Protein AF-A0A2V7E6E5-F1 (afdb_monomer_lite)

pLDDT: mean 86.95, std 13.95, range [40.5, 96.56]

Radius of gyration: 14.5 Å; chains: 1; bounding box: 22×41×42 Å

Sequence (70 aa):
MSRPTDDWWADVERDFLACLDGDGRASVVTIARRLKMSEDAAGSLSAMLAREGKVRIRIVERGRRGDEAA

Secondary structure (DSSP, 8-state):
---HHHHHHHHHHHHHHHTTTTTS---HHHHHHHTTS-HHHHHHHHHHHHHTTSS----------S----

Foldseek 3Di:
DDDPVNVVVVVLVVQLQVLCPDVNDDDLVSSCVSSVHDSVVSVVVQVVCVVVVNHPDDDDDDDPPPDPDD

Structure (mmCIF, N/CA/C/O backbone):
data_AF-A0A2V7E6E5-F1
#
_entry.id   AF-A0A2V7E6E5-F1
#
loop_
_atom_site.group_PDB
_atom_site.id
_atom_site.type_symbol
_atom_site.label_atom_id
_atom_site.label_alt_id
_atom_site.label_comp_id
_atom_site.label_asym_id
_atom_site.label_entity_id
_atom_site.label_seq_id
_atom_site.pdbx_PDB_ins_code
_atom_site.Cartn_x
_atom_site.Cartn_y
_atom_site.Cartn_z
_atom_site.occupancy
_atom_site.B_iso_or_equiv
_atom_site.auth_seq_id
_atom_site.auth_comp_id
_atom_site.auth_asym_id
_atom_site.auth_atom_id
_atom_site.pdbx_PDB_model_num
ATOM 1 N N . MET A 1 1 ? 1.678 -11.033 -26.226 1.00 51.03 1 MET A N 1
ATOM 2 C CA . MET A 1 1 ? 2.932 -11.052 -25.451 1.00 51.03 1 MET A CA 1
ATOM 3 C C . MET A 1 1 ? 2.957 -9.767 -24.650 1.00 51.03 1 MET A C 1
ATOM 5 O O . MET A 1 1 ? 2.929 -8.714 -25.281 1.00 51.03 1 MET A O 1
ATOM 9 N N . SER A 1 2 ? 2.878 -9.843 -23.321 1.00 60.09 2 SER A N 1
ATOM 10 C CA . SER A 1 2 ? 3.025 -8.662 -22.460 1.00 60.09 2 SER A CA 1
ATOM 11 C C . SER A 1 2 ? 4.429 -8.096 -22.628 1.00 60.09 2 SER A C 1
ATOM 13 O O . SER A 1 2 ? 5.374 -8.849 -22.888 1.00 60.09 2 SER A O 1
ATOM 15 N N . ARG A 1 3 ? 4.571 -6.770 -22.595 1.00 62.03 3 ARG A N 1
ATOM 16 C CA . ARG A 1 3 ? 5.903 -6.166 -22.652 1.00 62.03 3 ARG A CA 1
ATOM 17 C C . ARG A 1 3 ? 6.612 -6.440 -21.323 1.00 62.03 3 ARG A C 1
ATOM 19 O O . ARG A 1 3 ? 5.941 -6.466 -20.298 1.00 62.03 3 ARG A O 1
ATOM 26 N N . PRO A 1 4 ? 7.951 -6.542 -21.302 1.00 66.94 4 PRO A N 1
ATOM 27 C CA . PRO A 1 4 ? 8.704 -6.714 -20.055 1.00 66.94 4 PRO A CA 1
ATOM 28 C C . PRO A 1 4 ? 8.357 -5.678 -18.968 1.00 66.94 4 PRO A C 1
ATOM 30 O O . PRO A 1 4 ? 8.443 -5.960 -17.778 1.00 66.94 4 PRO A O 1
ATOM 33 N N . THR A 1 5 ? 7.938 -4.474 -19.370 1.00 71.44 5 THR A N 1
ATOM 34 C CA . THR A 1 5 ? 7.453 -3.413 -18.479 1.00 71.44 5 THR A CA 1
ATOM 35 C C . THR A 1 5 ? 6.084 -3.692 -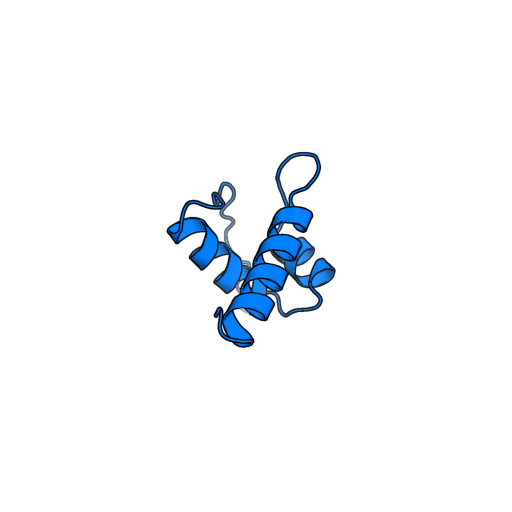17.859 1.00 71.44 5 THR A C 1
ATOM 37 O O . THR A 1 5 ? 5.855 -3.264 -16.732 1.00 71.44 5 THR A O 1
ATOM 40 N N . ASP A 1 6 ? 5.190 -4.391 -18.563 1.00 76.81 6 ASP A N 1
ATOM 41 C CA . ASP A 1 6 ? 3.869 -4.767 -18.044 1.00 76.81 6 ASP A CA 1
ATOM 42 C C . ASP A 1 6 ? 4.018 -5.819 -16.934 1.00 76.81 6 ASP A C 1
ATOM 44 O O . ASP A 1 6 ? 3.323 -5.753 -15.921 1.00 76.81 6 ASP A O 1
ATOM 48 N N . ASP A 1 7 ? 4.975 -6.738 -17.094 1.00 82.31 7 ASP A N 1
ATOM 49 C CA . ASP A 1 7 ? 5.280 -7.771 -16.099 1.00 82.31 7 ASP A CA 1
ATOM 50 C C . ASP A 1 7 ? 5.892 -7.152 -14.831 1.00 82.31 7 ASP A C 1
ATOM 52 O O . ASP A 1 7 ? 5.439 -7.423 -13.720 1.00 82.31 7 ASP A O 1
ATOM 56 N N . TRP A 1 8 ? 6.849 -6.228 -14.992 1.00 85.25 8 TRP A N 1
ATOM 57 C CA . TRP A 1 8 ? 7.413 -5.471 -13.868 1.00 85.25 8 TRP A CA 1
ATOM 58 C C . TRP A 1 8 ? 6.353 -4.643 -13.129 1.00 85.25 8 TRP A C 1
ATOM 60 O O . TRP A 1 8 ? 6.362 -4.555 -11.902 1.00 85.25 8 TRP A O 1
ATOM 70 N N . TRP A 1 9 ? 5.418 -4.038 -13.863 1.00 88.75 9 TRP A N 1
ATOM 71 C CA . TRP A 1 9 ? 4.348 -3.252 -13.261 1.00 88.75 9 TRP A CA 1
ATOM 72 C C . TRP A 1 9 ? 3.355 -4.110 -12.472 1.00 88.75 9 TRP A C 1
ATOM 74 O O . TRP A 1 9 ? 2.951 -3.734 -11.370 1.00 88.75 9 TRP A O 1
ATOM 84 N N . ALA A 1 10 ? 3.009 -5.286 -13.000 1.00 91.00 10 ALA A N 1
ATOM 85 C CA . ALA A 1 10 ? 2.175 -6.254 -12.299 1.00 91.00 10 ALA A CA 1
ATOM 86 C C . ALA A 1 10 ? 2.825 -6.732 -10.989 1.00 91.00 10 ALA A C 1
ATOM 88 O O . ALA A 1 10 ? 2.126 -6.909 -9.989 1.00 91.00 10 ALA A O 1
ATOM 89 N N . ASP A 1 11 ? 4.152 -6.890 -10.966 1.00 93.31 11 ASP A N 1
ATOM 90 C CA . ASP A 1 11 ? 4.895 -7.220 -9.747 1.00 93.31 11 ASP A CA 1
ATOM 91 C C . ASP A 1 11 ? 4.800 -6.104 -8.697 1.00 93.31 11 ASP A C 1
ATOM 93 O O . ASP A 1 11 ? 4.473 -6.377 -7.542 1.00 93.31 11 ASP A O 1
ATOM 97 N N . VAL A 1 12 ? 5.010 -4.844 -9.097 1.00 93.44 12 VAL A N 1
ATOM 98 C CA . VAL A 1 12 ? 4.899 -3.682 -8.195 1.00 93.44 12 VAL A CA 1
ATOM 99 C C . VAL A 1 12 ? 3.490 -3.560 -7.615 1.00 93.44 12 VAL A C 1
ATOM 101 O O . VAL A 1 12 ? 3.330 -3.318 -6.418 1.00 93.44 12 VAL A O 1
ATOM 104 N N . GLU A 1 13 ? 2.463 -3.738 -8.444 1.00 94.94 13 GLU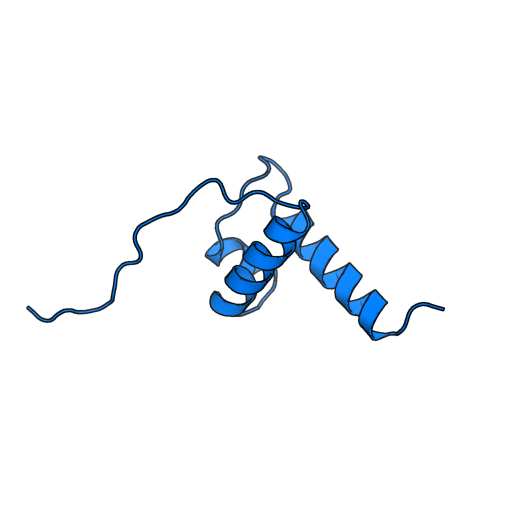 A N 1
ATOM 105 C CA . GLU A 1 13 ? 1.071 -3.712 -7.997 1.00 94.94 13 GLU A CA 1
ATOM 106 C C . GLU A 1 13 ? 0.766 -4.838 -7.007 1.00 94.94 13 GLU A C 1
ATOM 108 O O . GLU A 1 13 ? 0.166 -4.592 -5.958 1.00 94.94 13 GLU A O 1
ATOM 113 N N . ARG A 1 14 ? 1.201 -6.066 -7.307 1.00 95.44 14 ARG A N 1
ATOM 114 C CA . ARG A 1 14 ? 1.024 -7.211 -6.409 1.00 95.44 14 ARG A CA 1
ATOM 115 C C . ARG A 1 14 ? 1.689 -6.954 -5.060 1.00 95.44 14 ARG A C 1
ATOM 117 O O . ARG A 1 14 ? 1.054 -7.153 -4.027 1.00 95.44 14 ARG A O 1
ATOM 124 N N . ASP A 1 15 ? 2.937 -6.500 -5.063 1.00 95.62 15 ASP A N 1
ATOM 125 C CA . ASP A 1 15 ? 3.693 -6.251 -3.837 1.00 95.62 15 ASP A CA 1
ATOM 126 C C . ASP A 1 15 ? 3.065 -5.102 -3.024 1.00 95.62 15 ASP A C 1
ATOM 128 O O . ASP A 1 15 ? 3.027 -5.145 -1.789 1.00 95.62 15 ASP A O 1
ATOM 132 N N . PHE A 1 16 ? 2.495 -4.096 -3.700 1.00 95.75 16 PHE A N 1
ATOM 133 C CA . PHE A 1 16 ? 1.705 -3.050 -3.051 1.00 95.75 16 PHE A CA 1
ATOM 134 C C . PHE A 1 16 ? 0.462 -3.621 -2.366 1.00 95.75 16 PHE A C 1
ATOM 136 O O . PHE A 1 16 ? 0.205 -3.304 -1.205 1.00 95.75 16 PHE A O 1
ATOM 143 N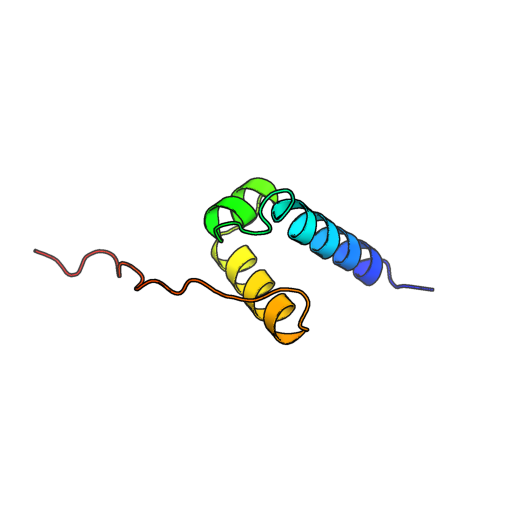 N . LEU A 1 17 ? -0.313 -4.465 -3.052 1.00 95.00 17 LEU A N 1
ATOM 144 C CA . LEU A 1 17 ? -1.517 -5.068 -2.477 1.00 95.00 17 LEU A CA 1
ATOM 145 C C . LEU A 1 17 ? -1.182 -5.996 -1.303 1.00 95.00 17 LEU A C 1
ATOM 147 O O . LEU A 1 17 ? -1.886 -5.958 -0.297 1.00 95.00 17 LEU A O 1
ATOM 151 N N . ALA A 1 18 ? -0.061 -6.717 -1.364 1.00 95.50 18 ALA A N 1
ATOM 152 C CA . ALA A 1 18 ? 0.445 -7.517 -0.247 1.00 95.50 18 ALA A CA 1
ATOM 153 C C . ALA A 1 18 ? 0.796 -6.660 0.986 1.00 95.50 18 ALA A C 1
ATOM 155 O O . ALA A 1 18 ? 0.728 -7.116 2.128 1.00 95.50 18 ALA A O 1
ATOM 156 N N . CYS A 1 19 ? 1.114 -5.369 0.808 1.00 94.38 19 CYS A N 1
ATOM 157 C CA . CYS A 1 19 ? 1.287 -4.466 1.948 1.00 94.38 19 CYS A CA 1
ATOM 158 C C . CYS A 1 19 ? -0.015 -4.224 2.727 1.00 94.38 19 CYS A C 1
ATOM 160 O O . CYS A 1 19 ? 0.062 -3.737 3.856 1.00 94.38 19 CYS A O 1
ATOM 162 N N . LEU A 1 20 ? -1.174 -4.544 2.149 1.00 93.50 20 LEU A N 1
ATOM 163 C CA . LEU A 1 20 ? -2.493 -4.426 2.770 1.00 93.50 20 LEU A CA 1
ATOM 164 C C . LEU A 1 20 ? -2.999 -5.758 3.346 1.00 93.50 20 LEU A C 1
ATOM 166 O O . LEU A 1 20 ? -4.118 -5.799 3.857 1.00 93.50 20 LEU A O 1
ATOM 170 N N . ASP A 1 21 ? -2.203 -6.830 3.292 1.00 89.62 21 ASP A N 1
ATOM 171 C CA . ASP A 1 21 ? -2.569 -8.113 3.892 1.00 89.62 21 ASP A CA 1
ATOM 172 C C . ASP A 1 21 ? -2.851 -7.968 5.398 1.00 89.62 21 ASP A C 1
ATOM 174 O O . ASP A 1 21 ? -2.192 -7.209 6.114 1.00 89.62 21 ASP A O 1
ATOM 178 N N . GLY A 1 22 ? -3.841 -8.716 5.893 1.00 87.69 22 GLY A N 1
ATOM 179 C CA . GLY A 1 22 ? -4.315 -8.632 7.275 1.00 87.69 22 GLY A CA 1
ATOM 180 C C . GLY A 1 22 ? -5.600 -7.814 7.399 1.00 87.69 22 GLY A C 1
ATOM 181 O O . GLY A 1 22 ? -6.666 -8.268 6.993 1.00 87.69 22 GLY A O 1
ATOM 182 N N . ASP A 1 23 ? -5.522 -6.624 7.994 1.00 86.25 23 ASP A N 1
ATOM 183 C CA . ASP A 1 23 ? -6.679 -5.758 8.270 1.00 86.25 23 ASP A CA 1
ATOM 184 C C . ASP A 1 23 ? -7.100 -4.873 7.077 1.00 86.25 23 ASP A C 1
ATOM 186 O O . ASP A 1 23 ? -8.055 -4.091 7.178 1.00 86.25 23 ASP A O 1
ATOM 190 N N . GLY A 1 24 ? -6.415 -5.000 5.935 1.00 89.31 24 GLY A N 1
ATOM 191 C CA . GLY A 1 24 ? -6.721 -4.269 4.707 1.00 89.31 24 GLY A CA 1
ATOM 192 C C . GLY A 1 24 ? -6.244 -2.818 4.716 1.00 89.31 24 GLY A C 1
ATOM 193 O O . GLY A 1 24 ? -6.719 -2.025 3.896 1.00 89.31 24 GLY A O 1
ATOM 194 N N . ARG A 1 25 ? -5.388 -2.416 5.668 1.00 92.44 25 ARG A N 1
ATOM 195 C CA . ARG A 1 25 ? -5.000 -1.012 5.860 1.00 92.44 25 ARG A CA 1
ATOM 196 C C . ARG A 1 25 ? -3.504 -0.878 6.112 1.00 92.44 25 ARG A C 1
ATOM 198 O O . ARG A 1 25 ? -2.922 -1.554 6.945 1.00 92.44 25 ARG A O 1
ATOM 205 N N . ALA A 1 26 ? -2.886 0.086 5.443 1.00 93.94 26 ALA A N 1
ATOM 206 C CA . ALA A 1 26 ? -1.522 0.499 5.737 1.00 93.94 26 ALA A CA 1
ATOM 207 C C . ALA A 1 26 ? -1.374 2.006 5.526 1.00 93.94 26 ALA A C 1
ATOM 209 O O . ALA A 1 26 ? -2.028 2.595 4.664 1.00 93.94 26 ALA A O 1
ATOM 210 N N . SER A 1 27 ? -0.506 2.635 6.317 1.00 92.94 27 SER A N 1
ATOM 211 C CA . SER A 1 27 ? -0.102 4.020 6.077 1.00 92.94 27 SER A CA 1
ATOM 212 C C . SER A 1 27 ? 0.871 4.102 4.898 1.00 92.94 27 SER A C 1
ATOM 214 O O . SER A 1 27 ? 1.647 3.171 4.663 1.00 92.94 27 SER A O 1
ATOM 216 N N . VAL A 1 28 ? 0.882 5.237 4.192 1.00 93.44 28 VAL A N 1
ATOM 217 C CA . VAL A 1 28 ? 1.770 5.465 3.034 1.00 93.44 28 VAL A CA 1
ATOM 218 C C . VAL A 1 28 ? 3.243 5.269 3.412 1.00 93.44 28 VAL A C 1
ATOM 220 O O . VAL A 1 28 ? 3.972 4.601 2.684 1.00 93.44 28 VAL A O 1
ATOM 223 N N . VAL A 1 29 ? 3.668 5.728 4.596 1.00 93.88 29 VAL A N 1
ATOM 224 C CA . VAL A 1 29 ? 5.045 5.525 5.081 1.00 93.88 29 VAL A CA 1
ATOM 225 C C . VAL A 1 29 ? 5.391 4.043 5.289 1.00 93.88 29 VAL A C 1
ATOM 227 O O . VAL A 1 29 ? 6.522 3.622 5.047 1.00 93.88 29 VAL A O 1
ATOM 230 N N . THR A 1 30 ? 4.425 3.224 5.719 1.00 94.50 30 THR A N 1
ATOM 231 C CA . THR A 1 30 ? 4.629 1.779 5.898 1.00 94.50 30 THR A CA 1
ATOM 232 C C . THR A 1 30 ? 4.781 1.094 4.546 1.00 94.50 30 THR A C 1
ATOM 234 O O . THR A 1 30 ? 5.685 0.276 4.378 1.00 94.50 30 THR A O 1
ATOM 237 N N . ILE A 1 31 ? 3.943 1.465 3.576 1.00 95.06 31 ILE A N 1
ATOM 238 C CA . ILE A 1 31 ? 4.014 0.964 2.200 1.00 95.06 31 ILE A CA 1
ATOM 239 C C . ILE A 1 31 ? 5.367 1.332 1.576 1.00 95.06 31 ILE A C 1
ATOM 241 O O . ILE A 1 31 ? 6.066 0.454 1.075 1.00 95.06 31 ILE A O 1
ATOM 245 N N . ALA A 1 32 ? 5.789 2.595 1.689 1.00 95.81 32 ALA A N 1
ATOM 246 C CA . ALA A 1 32 ? 7.073 3.072 1.176 1.00 95.81 32 ALA A CA 1
ATOM 247 C C . ALA A 1 32 ? 8.257 2.258 1.726 1.00 95.81 32 ALA A C 1
ATOM 249 O O . ALA A 1 32 ? 9.123 1.818 0.969 1.00 95.81 32 ALA A O 1
ATOM 250 N N . ARG A 1 33 ? 8.261 1.981 3.039 1.00 95.88 33 ARG A N 1
ATOM 251 C CA . ARG A 1 33 ? 9.296 1.158 3.687 1.00 95.88 33 ARG A CA 1
ATOM 252 C C . ARG A 1 33 ? 9.288 -0.289 3.201 1.00 95.88 33 ARG A C 1
ATOM 254 O O . ARG A 1 33 ? 10.356 -0.831 2.931 1.00 95.88 33 ARG A O 1
ATOM 261 N N . ARG A 1 34 ? 8.110 -0.913 3.093 1.00 95.06 34 ARG A N 1
ATOM 262 C CA . ARG A 1 34 ? 7.975 -2.311 2.643 1.00 95.06 34 ARG A CA 1
ATOM 263 C C . ARG A 1 34 ? 8.429 -2.485 1.196 1.00 95.06 34 ARG A C 1
ATOM 265 O O . ARG A 1 34 ? 9.166 -3.423 0.910 1.00 95.06 34 ARG A O 1
ATOM 272 N N . LEU A 1 35 ? 8.073 -1.541 0.327 1.00 95.12 35 LEU A N 1
ATOM 273 C CA . LEU A 1 35 ? 8.445 -1.555 -1.090 1.00 95.12 35 LEU A CA 1
ATOM 274 C C . LEU A 1 35 ? 9.809 -0.908 -1.385 1.00 95.12 35 LEU A C 1
ATOM 276 O O . LEU A 1 35 ? 10.208 -0.830 -2.543 1.00 95.12 35 LEU A O 1
ATOM 280 N N . LYS A 1 36 ? 10.531 -0.442 -0.355 1.00 95.81 36 LYS A N 1
ATOM 281 C CA . LYS A 1 36 ? 11.845 0.216 -0.469 1.00 95.81 36 LYS A CA 1
ATOM 282 C C . LYS A 1 36 ? 11.856 1.378 -1.478 1.00 95.81 36 LYS A C 1
ATOM 284 O O . LYS A 1 36 ? 12.792 1.517 -2.262 1.00 95.81 36 LYS A O 1
ATOM 289 N N . MET A 1 37 ? 10.827 2.222 -1.437 1.00 95.25 37 MET A N 1
ATOM 290 C CA . MET A 1 37 ? 10.697 3.423 -2.274 1.00 95.25 37 MET A CA 1
ATOM 291 C C . MET A 1 37 ? 10.495 4.686 -1.427 1.00 95.25 37 MET A C 1
ATOM 293 O O . MET A 1 37 ? 10.334 4.608 -0.208 1.00 95.25 37 MET A O 1
ATOM 297 N N . SER A 1 38 ? 10.515 5.861 -2.062 1.00 96.38 38 SER A N 1
ATOM 298 C CA . SER A 1 38 ? 10.212 7.119 -1.371 1.00 96.38 38 SER A CA 1
ATOM 299 C C . SER A 1 38 ? 8.732 7.213 -0.984 1.00 96.38 38 SER A C 1
ATOM 301 O O . SER A 1 38 ? 7.864 6.591 -1.601 1.00 96.38 38 SER A O 1
ATOM 303 N N . GLU A 1 39 ? 8.433 8.024 0.031 1.00 94.88 39 GLU A N 1
ATOM 304 C CA . GLU A 1 39 ? 7.054 8.263 0.466 1.00 94.88 39 GLU A CA 1
ATOM 305 C C . GLU A 1 39 ? 6.220 8.958 -0.623 1.00 94.88 39 GLU A C 1
ATOM 307 O O . GLU A 1 39 ? 5.079 8.564 -0.852 1.00 94.88 39 GLU A O 1
ATOM 312 N N . ASP A 1 40 ? 6.807 9.893 -1.380 1.00 95.12 40 ASP A N 1
ATOM 313 C CA . ASP A 1 40 ? 6.169 10.520 -2.548 1.00 95.12 40 ASP A CA 1
ATOM 314 C C . ASP A 1 40 ? 5.813 9.511 -3.651 1.00 95.12 40 ASP A C 1
ATOM 316 O O . ASP A 1 40 ? 4.735 9.590 -4.252 1.00 95.12 40 ASP A O 1
ATOM 320 N N . ALA A 1 41 ? 6.694 8.537 -3.911 1.00 95.19 41 ALA A N 1
ATOM 321 C CA . ALA A 1 41 ? 6.431 7.482 -4.887 1.00 95.19 41 ALA A CA 1
ATOM 322 C C . ALA A 1 41 ? 5.282 6.581 -4.415 1.00 95.19 41 ALA A C 1
ATOM 324 O O . ALA A 1 41 ? 4.347 6.328 -5.176 1.00 95.19 41 ALA A O 1
ATOM 325 N N . ALA A 1 42 ? 5.294 6.174 -3.142 1.00 95.88 42 ALA A N 1
ATOM 326 C CA . ALA A 1 42 ? 4.212 5.392 -2.550 1.00 95.88 42 ALA A CA 1
ATOM 327 C C . ALA A 1 42 ? 2.881 6.165 -2.534 1.00 95.88 42 ALA A C 1
ATOM 329 O O . ALA A 1 42 ? 1.826 5.583 -2.799 1.00 95.88 42 ALA A O 1
ATOM 330 N N . GLY A 1 43 ? 2.914 7.474 -2.272 1.00 95.81 43 GLY A N 1
ATOM 331 C CA . GLY A 1 43 ? 1.748 8.356 -2.327 1.00 95.81 43 GLY A CA 1
ATOM 332 C C . GLY A 1 43 ? 1.166 8.453 -3.738 1.00 95.81 43 GLY A C 1
ATOM 333 O O . GLY A 1 43 ? -0.039 8.271 -3.928 1.00 95.81 43 GLY A O 1
ATOM 334 N N . SER A 1 44 ? 2.025 8.647 -4.740 1.00 95.81 44 SER A N 1
ATOM 335 C CA . SER A 1 44 ? 1.629 8.689 -6.154 1.00 95.81 44 SER A CA 1
ATOM 336 C C . SER A 1 44 ? 1.025 7.361 -6.620 1.00 95.81 44 SER A C 1
ATOM 338 O O . SER A 1 44 ? -0.043 7.346 -7.238 1.00 95.81 44 SER A O 1
ATOM 340 N N . LEU A 1 45 ? 1.661 6.243 -6.256 1.00 95.62 45 LEU A N 1
ATOM 341 C CA . LEU A 1 45 ? 1.186 4.886 -6.531 1.00 95.62 45 LEU A CA 1
ATOM 342 C C . LEU A 1 45 ? -0.183 4.633 -5.882 1.00 95.62 45 LEU A C 1
ATOM 344 O O . LEU A 1 45 ? -1.111 4.177 -6.548 1.00 95.62 45 LEU A O 1
ATOM 348 N N . SER A 1 46 ? -0.346 5.025 -4.616 1.00 95.69 46 SER A N 1
ATOM 349 C CA . SER A 1 46 ? -1.618 4.915 -3.889 1.00 95.69 46 SER A CA 1
ATOM 350 C C . SER A 1 46 ? -2.741 5.694 -4.577 1.00 95.69 46 SER A C 1
ATOM 352 O O . SER A 1 46 ? -3.848 5.179 -4.738 1.00 95.69 46 SER A O 1
ATOM 354 N N . ALA A 1 47 ? -2.469 6.930 -5.006 1.00 96.06 47 ALA A N 1
ATOM 355 C CA . ALA A 1 47 ? -3.449 7.769 -5.690 1.00 96.06 47 ALA A CA 1
ATOM 356 C C . ALA A 1 47 ? -3.878 7.170 -7.035 1.00 96.06 47 ALA A C 1
ATOM 358 O O . ALA A 1 47 ? -5.060 7.181 -7.377 1.00 96.06 47 ALA A O 1
ATOM 359 N N . MET A 1 48 ? -2.932 6.628 -7.796 1.00 96.31 48 MET A N 1
ATOM 360 C CA . MET A 1 48 ? -3.216 6.008 -9.085 1.00 96.31 48 MET A CA 1
ATOM 361 C C . MET A 1 48 ? -3.992 4.688 -8.922 1.00 96.31 48 MET A C 1
ATOM 363 O O . MET A 1 48 ? -5.045 4.548 -9.542 1.00 96.31 48 MET A O 1
ATOM 367 N N . LEU A 1 49 ? -3.601 3.792 -8.008 1.00 96.00 49 LEU A N 1
ATOM 368 C CA . LEU A 1 49 ? -4.366 2.565 -7.726 1.00 96.00 49 LEU A CA 1
ATOM 369 C C . LEU A 1 49 ? -5.774 2.860 -7.178 1.00 96.00 49 LEU A C 1
ATOM 371 O O . LEU A 1 49 ? -6.719 2.115 -7.445 1.00 96.00 49 LEU A O 1
ATOM 375 N N . ALA A 1 50 ? -5.949 3.961 -6.440 1.00 96.31 50 ALA A N 1
ATOM 376 C CA . ALA A 1 50 ? -7.268 4.403 -5.998 1.00 96.31 50 ALA A CA 1
ATOM 377 C C . ALA A 1 50 ? -8.149 4.866 -7.169 1.00 96.31 50 ALA A C 1
ATOM 379 O O . ALA A 1 50 ? -9.33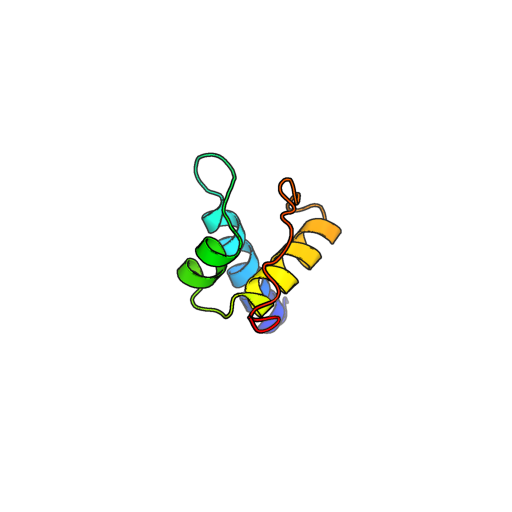7 4.545 -7.208 1.00 96.31 50 ALA A O 1
ATOM 380 N N . ARG A 1 51 ? -7.574 5.580 -8.148 1.00 96.56 51 ARG A N 1
ATOM 381 C CA . ARG A 1 51 ? -8.276 5.995 -9.379 1.00 96.56 51 ARG A CA 1
ATOM 382 C C . ARG A 1 51 ? -8.692 4.802 -10.238 1.00 96.56 51 ARG A C 1
ATOM 384 O O . ARG A 1 51 ? -9.741 4.855 -10.868 1.00 96.56 51 ARG A O 1
ATOM 391 N N . GLU A 1 52 ? -7.902 3.734 -10.228 1.00 95.62 52 GLU A N 1
ATOM 392 C CA . GLU A 1 52 ? -8.216 2.464 -10.897 1.00 95.62 52 GLU A CA 1
ATOM 393 C C . GLU A 1 52 ? -9.221 1.597 -10.118 1.00 95.62 52 GLU A C 1
ATOM 395 O O . GLU A 1 52 ? -9.646 0.551 -10.602 1.00 95.62 52 GLU A O 1
ATOM 400 N N . GLY A 1 53 ? -9.619 2.014 -8.912 1.00 95.94 53 GLY A N 1
ATOM 401 C CA . GLY A 1 53 ? -10.579 1.295 -8.074 1.00 95.94 53 GLY A CA 1
ATOM 402 C C . GLY A 1 53 ? -10.002 0.088 -7.330 1.00 95.94 53 GLY A C 1
ATOM 403 O O . GLY A 1 53 ? -10.759 -0.640 -6.688 1.00 95.94 53 GLY A O 1
ATOM 404 N N . LYS A 1 54 ? -8.680 -0.112 -7.373 1.00 94.94 54 LYS A N 1
ATOM 405 C CA . LYS A 1 54 ? -7.981 -1.236 -6.726 1.00 94.94 54 LYS A CA 1
ATOM 406 C C . LYS A 1 54 ? -7.833 -1.042 -5.219 1.00 94.94 54 LYS A C 1
ATOM 408 O O . LYS A 1 54 ? -7.844 -2.011 -4.468 1.00 94.94 54 LYS A O 1
ATOM 413 N N . VAL A 1 55 ? -7.750 0.209 -4.765 1.00 95.19 55 VAL A N 1
ATOM 414 C CA . VAL A 1 55 ? -7.703 0.571 -3.338 1.00 95.19 55 VAL A CA 1
ATOM 415 C C . VAL A 1 55 ? -8.596 1.773 -3.036 1.00 95.19 55 VAL A C 1
ATOM 417 O O . VAL A 1 55 ? -9.114 2.429 -3.937 1.00 95.19 55 VAL A O 1
ATOM 420 N N . ARG A 1 56 ? -8.805 2.082 -1.750 1.00 93.88 56 ARG A N 1
ATOM 421 C CA . ARG A 1 56 ? -9.540 3.281 -1.317 1.00 93.88 56 ARG A CA 1
ATOM 422 C C . ARG A 1 56 ? -8.742 4.058 -0.284 1.00 93.88 56 ARG A C 1
ATOM 424 O O . ARG A 1 56 ? -8.323 3.497 0.724 1.00 93.88 56 ARG A O 1
ATOM 431 N N . ILE A 1 57 ? -8.629 5.365 -0.486 1.00 92.38 57 ILE A N 1
ATOM 432 C CA . ILE A 1 57 ? -8.050 6.277 0.502 1.00 92.38 57 ILE A CA 1
ATOM 433 C C . ILE A 1 57 ? -9.137 6.593 1.536 1.00 92.38 57 ILE A C 1
ATOM 435 O O . ILE A 1 57 ? -10.162 7.188 1.209 1.00 92.38 57 ILE A O 1
ATOM 439 N N . ARG A 1 58 ? -8.955 6.121 2.776 1.00 89.50 58 ARG A N 1
ATOM 440 C CA . ARG A 1 58 ? -9.929 6.278 3.878 1.00 89.50 58 ARG A CA 1
ATOM 441 C C . ARG A 1 58 ? -9.532 7.337 4.899 1.00 89.50 58 ARG A C 1
ATOM 443 O O . ARG A 1 58 ? -10.410 7.904 5.538 1.00 89.50 58 ARG A O 1
ATOM 450 N N . ILE A 1 59 ? -8.234 7.556 5.068 1.00 87.69 59 ILE A N 1
ATOM 451 C CA . ILE A 1 59 ? -7.670 8.472 6.053 1.00 87.69 59 ILE A CA 1
ATOM 452 C C . ILE A 1 59 ? -6.941 9.561 5.273 1.00 87.69 59 ILE A C 1
ATOM 454 O O . ILE A 1 59 ? -6.092 9.263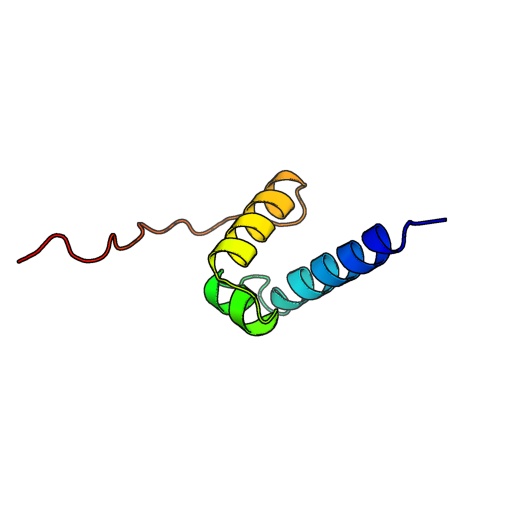 4.435 1.00 87.69 59 ILE A O 1
ATOM 458 N N . VAL A 1 60 ? -7.319 10.810 5.527 1.00 85.19 60 VAL A N 1
ATOM 459 C CA . VAL A 1 60 ? -6.650 12.006 5.018 1.00 85.19 60 VAL A CA 1
ATOM 460 C C . VAL A 1 60 ? -6.369 12.870 6.231 1.00 85.19 60 VAL A C 1
ATOM 462 O O . VAL A 1 60 ? -7.287 13.265 6.947 1.00 85.19 60 VAL A O 1
ATOM 465 N N . GLU A 1 61 ? -5.096 13.131 6.472 1.00 86.88 61 GLU A N 1
ATOM 466 C CA . GLU A 1 61 ? -4.636 13.903 7.617 1.00 86.88 61 GLU A CA 1
ATOM 467 C C . GLU A 1 61 ? -4.026 15.211 7.127 1.00 86.88 61 GLU A C 1
ATOM 469 O O . GLU A 1 61 ? -3.502 15.309 6.015 1.00 86.88 61 GLU A O 1
ATOM 474 N N . ARG A 1 62 ? -4.093 16.249 7.960 1.00 87.62 62 ARG A N 1
ATOM 475 C CA . ARG A 1 62 ? -3.418 17.507 7.655 1.00 87.62 62 ARG A CA 1
ATOM 476 C C . ARG A 1 62 ? -1.913 17.272 7.745 1.00 87.62 62 ARG A C 1
ATOM 478 O O . ARG A 1 62 ? -1.402 16.995 8.827 1.00 87.62 62 ARG A O 1
ATOM 485 N N . GLY A 1 63 ? -1.205 17.421 6.627 1.00 80.94 63 GLY A N 1
ATOM 486 C CA . GLY A 1 63 ? 0.254 17.395 6.633 1.00 80.94 63 GLY A CA 1
ATOM 487 C C . GLY A 1 63 ? 0.803 18.457 7.586 1.00 80.94 63 GLY A C 1
ATOM 488 O O . GLY A 1 63 ? 0.348 19.607 7.577 1.00 80.94 63 GLY A O 1
ATOM 489 N N . ARG A 1 64 ? 1.784 18.090 8.417 1.00 70.38 64 ARG A N 1
ATOM 490 C CA . ARG A 1 64 ? 2.595 19.090 9.114 1.00 70.38 64 ARG A CA 1
ATOM 491 C C . ARG A 1 64 ? 3.465 19.755 8.056 1.00 70.38 64 ARG A C 1
ATOM 493 O O . ARG A 1 64 ? 4.450 19.177 7.614 1.00 70.38 64 ARG A O 1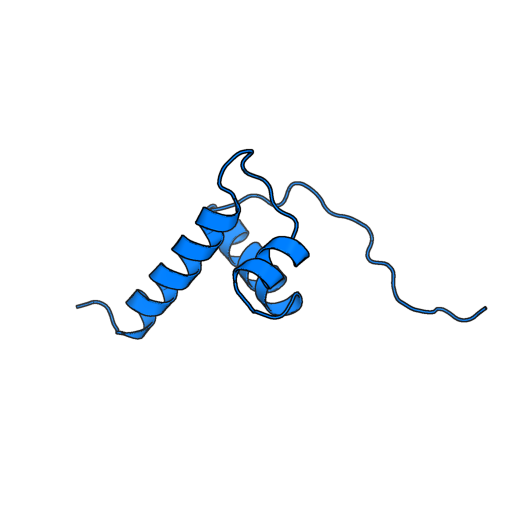
ATOM 500 N N . ARG A 1 65 ? 3.088 20.958 7.625 1.00 67.19 65 ARG A N 1
ATOM 501 C CA . ARG A 1 65 ? 4.023 21.847 6.932 1.00 67.19 65 ARG A CA 1
ATOM 502 C C . ARG A 1 65 ? 5.159 22.095 7.930 1.00 67.19 65 ARG A C 1
ATOM 504 O O . ARG A 1 65 ? 4.889 22.626 9.003 1.00 67.19 65 ARG A O 1
ATOM 511 N N . GLY A 1 66 ? 6.356 21.579 7.658 1.00 64.62 66 GLY A N 1
ATOM 512 C CA . GLY A 1 66 ? 7.515 21.803 8.523 1.00 64.62 66 GLY A CA 1
ATOM 513 C C . GLY A 1 66 ? 7.746 23.302 8.707 1.00 64.62 66 GLY A C 1
ATOM 514 O O . GLY A 1 66 ? 7.612 24.048 7.740 1.00 64.62 66 GLY A O 1
ATOM 515 N N . ASP A 1 67 ? 8.034 23.704 9.942 1.00 54.69 67 ASP A N 1
ATOM 516 C CA . ASP A 1 67 ? 8.639 24.983 10.318 1.00 54.69 67 ASP A CA 1
ATOM 517 C C . ASP A 1 67 ? 8.072 26.239 9.635 1.00 54.69 67 ASP A C 1
ATOM 519 O O . ASP A 1 67 ? 8.701 26.848 8.772 1.00 54.69 67 ASP A O 1
ATOM 523 N N . GLU A 1 68 ? 6.908 26.700 10.095 1.00 47.00 68 GLU A N 1
ATOM 524 C CA . GLU A 1 68 ? 6.695 28.147 10.159 1.00 47.00 68 GLU A CA 1
ATOM 525 C C . GLU A 1 68 ? 7.263 28.593 11.510 1.00 47.00 68 GLU A C 1
ATOM 527 O O . GLU A 1 68 ? 6.719 28.266 12.565 1.00 47.00 68 GLU A O 1
ATOM 532 N N . ALA A 1 69 ? 8.454 29.185 11.427 1.00 50.34 69 ALA A N 1
ATOM 533 C CA . ALA A 1 69 ? 9.324 29.606 12.512 1.00 50.34 69 ALA A CA 1
ATOM 534 C C . ALA A 1 69 ? 8.573 30.208 13.713 1.00 50.34 69 ALA A C 1
ATOM 536 O O . ALA A 1 69 ? 7.809 31.165 13.569 1.00 50.34 69 ALA A O 1
ATOM 537 N N . ALA A 1 70 ? 8.848 29.645 14.891 1.00 40.50 70 ALA A N 1
ATOM 538 C CA . ALA A 1 70 ? 8.834 30.392 16.143 1.00 40.50 70 ALA A CA 1
ATOM 539 C C . ALA A 1 70 ? 10.133 31.201 16.263 1.00 40.50 70 ALA A C 1
ATOM 541 O O . ALA A 1 70 ? 11.171 30.706 15.760 1.00 40.50 70 ALA A O 1
#